Protein AF-A0A4Y2C2L9-F1 (afdb_monomer_lite)

Radius of gyration: 34.45 Å; chains: 1; bounding box: 66×49×108 Å

Structure (mmCIF, N/CA/C/O backbone):
data_AF-A0A4Y2C2L9-F1
#
_entry.id   AF-A0A4Y2C2L9-F1
#
loop_
_atom_site.group_PDB
_atom_site.id
_atom_site.type_symbol
_atom_site.label_atom_id
_atom_site.label_alt_id
_atom_site.label_comp_id
_atom_site.label_asym_id
_atom_site.label_entity_id
_atom_site.label_seq_id
_atom_site.pdbx_PDB_ins_code
_atom_site.Cartn_x
_atom_site.Cartn_y
_atom_site.Cartn_z
_atom_site.occupancy
_atom_site.B_iso_or_equiv
_atom_site.auth_seq_id
_atom_site.auth_comp_id
_atom_site.auth_asym_id
_atom_site.auth_atom_id
_atom_site.pdbx_PDB_model_num
ATOM 1 N N . MET A 1 1 ? -26.220 -7.737 84.193 1.00 56.50 1 MET A N 1
ATOM 2 C CA . MET A 1 1 ? -25.880 -8.616 83.049 1.00 56.50 1 MET A CA 1
ATOM 3 C C . MET A 1 1 ? -26.645 -8.112 81.833 1.00 56.50 1 MET A C 1
ATOM 5 O O . MET A 1 1 ? -27.843 -7.906 81.951 1.00 56.50 1 MET A O 1
ATOM 9 N N . LEU A 1 2 ? -25.976 -7.814 80.714 1.00 59.69 2 LEU A N 1
ATOM 10 C CA . LEU A 1 2 ? -26.661 -7.402 79.481 1.00 59.69 2 LEU A CA 1
ATOM 11 C C . LEU A 1 2 ? -27.396 -8.606 78.882 1.00 59.69 2 LEU A C 1
ATOM 13 O O . LEU A 1 2 ? -26.794 -9.650 78.643 1.00 59.69 2 LEU A O 1
ATOM 17 N N . ASP A 1 3 ? -28.693 -8.438 78.661 1.00 75.69 3 ASP A N 1
ATOM 18 C CA . ASP A 1 3 ? -29.620 -9.491 78.266 1.00 75.69 3 ASP A CA 1
ATOM 19 C C . ASP A 1 3 ? -29.274 -10.066 76.875 1.00 75.69 3 ASP A C 1
ATOM 21 O O . ASP A 1 3 ? -29.123 -9.330 75.890 1.00 75.69 3 ASP A O 1
ATOM 25 N N . GLY A 1 4 ? -29.118 -11.390 76.768 1.00 79.88 4 GLY A N 1
ATOM 26 C CA . GLY A 1 4 ? -28.622 -12.066 75.557 1.00 79.88 4 GLY A CA 1
ATOM 27 C C . GLY A 1 4 ? -29.494 -11.828 74.314 1.00 79.88 4 GLY A C 1
ATOM 28 O O . GLY A 1 4 ? -29.005 -11.838 73.177 1.00 79.88 4 GLY A O 1
ATOM 29 N N . ALA A 1 5 ? -30.777 -11.525 74.522 1.00 80.62 5 ALA A N 1
ATOM 30 C CA . ALA A 1 5 ? -31.713 -11.132 73.473 1.00 80.62 5 ALA A CA 1
ATOM 31 C C . ALA A 1 5 ? -31.349 -9.779 72.826 1.00 80.62 5 ALA A C 1
ATOM 33 O O . ALA A 1 5 ? -31.435 -9.620 71.601 1.00 80.62 5 ALA A O 1
ATOM 34 N N . VAL A 1 6 ? -30.871 -8.815 73.621 1.00 83.69 6 VAL A N 1
ATOM 35 C CA . VAL A 1 6 ? -30.468 -7.480 73.150 1.00 83.69 6 VAL A CA 1
ATOM 36 C C . VAL A 1 6 ? -29.222 -7.576 72.267 1.00 83.69 6 VAL A C 1
ATOM 38 O O . VAL A 1 6 ? -29.153 -6.928 71.214 1.00 83.69 6 VAL A O 1
ATOM 41 N N . LEU A 1 7 ? -28.268 -8.439 72.634 1.00 83.62 7 LEU A N 1
ATOM 42 C CA . LEU A 1 7 ? -27.053 -8.676 71.849 1.00 83.62 7 LEU A CA 1
ATOM 43 C C . LEU A 1 7 ? -27.366 -9.303 70.480 1.00 83.62 7 LEU A C 1
ATOM 45 O O . LEU A 1 7 ? -26.870 -8.832 69.452 1.00 83.62 7 LEU A O 1
ATOM 49 N N . LYS A 1 8 ? -28.246 -10.317 70.437 1.00 84.25 8 LYS A N 1
ATOM 50 C CA . LYS A 1 8 ? -28.701 -10.941 69.179 1.00 84.25 8 LYS A CA 1
ATOM 51 C C . LYS A 1 8 ? -29.387 -9.930 68.256 1.00 84.25 8 LYS A C 1
ATOM 53 O O . LYS A 1 8 ? -29.095 -9.900 67.058 1.00 84.25 8 LYS A O 1
ATOM 58 N N . LYS A 1 9 ? -30.253 -9.067 68.800 1.00 86.12 9 LYS A N 1
ATOM 59 C CA . LYS A 1 9 ? -30.967 -8.036 68.024 1.00 86.12 9 LYS A CA 1
ATOM 60 C C . LYS A 1 9 ? -30.004 -6.999 67.438 1.00 86.12 9 LYS A C 1
ATOM 62 O O . LYS A 1 9 ? -30.121 -6.658 66.261 1.00 86.12 9 LYS A O 1
ATOM 67 N N . ARG A 1 10 ? -29.003 -6.551 68.208 1.00 87.56 10 ARG A N 1
ATOM 68 C CA . ARG A 1 10 ? -27.936 -5.658 67.713 1.00 87.56 10 ARG A CA 1
ATOM 69 C C . ARG A 1 10 ? -27.112 -6.304 66.596 1.00 87.56 10 ARG A C 1
ATOM 71 O O . ARG A 1 10 ? -26.944 -5.682 65.551 1.00 87.56 10 ARG A O 1
ATOM 78 N N . LYS A 1 11 ? -26.688 -7.562 66.762 1.00 87.88 11 LYS A N 1
ATOM 79 C CA . LYS A 1 11 ? -25.901 -8.295 65.752 1.00 87.88 11 LYS A CA 1
ATOM 80 C C . LYS A 1 11 ? -26.669 -8.493 64.438 1.00 87.88 11 LYS A C 1
ATOM 82 O O . LYS A 1 11 ? -26.082 -8.397 63.366 1.00 87.88 11 LYS A O 1
ATOM 87 N N . LYS A 1 12 ? -27.987 -8.721 64.505 1.00 89.06 12 LYS A N 1
ATOM 88 C CA . LYS A 1 12 ? -28.846 -8.852 63.314 1.00 89.06 12 LYS A CA 1
ATOM 89 C C . LYS A 1 12 ? -28.991 -7.530 62.548 1.00 89.06 12 LYS A C 1
ATOM 91 O O . LYS A 1 12 ? -28.932 -7.544 61.324 1.00 89.06 12 LYS A O 1
ATOM 96 N N . ARG A 1 13 ? -29.118 -6.398 63.255 1.00 88.12 13 ARG A N 1
ATOM 97 C CA . ARG A 1 13 ? -29.165 -5.059 62.635 1.00 88.12 13 ARG A CA 1
ATOM 98 C C . ARG A 1 13 ? -27.850 -4.682 61.962 1.00 88.12 13 ARG A C 1
ATOM 100 O O . ARG A 1 13 ? -27.878 -4.193 60.841 1.00 88.12 13 ARG A O 1
ATOM 107 N N . LEU A 1 14 ? -26.721 -4.969 62.611 1.00 89.00 14 LEU A N 1
ATOM 108 C CA . LEU A 1 14 ? -25.398 -4.672 62.059 1.00 89.00 14 LEU A CA 1
ATOM 109 C C . LEU A 1 14 ? -25.151 -5.437 60.749 1.00 89.00 14 LEU A C 1
ATOM 111 O O . LEU A 1 14 ? -24.795 -4.833 59.746 1.00 89.00 14 LEU A O 1
ATOM 115 N N . LYS A 1 15 ? -25.483 -6.736 60.718 1.00 87.00 15 LYS A N 1
ATOM 116 C CA . LYS A 1 15 ? -25.413 -7.548 59.489 1.00 87.00 15 LYS A CA 1
ATOM 117 C C . LYS A 1 15 ? -26.336 -7.048 58.372 1.00 87.00 15 LYS A C 1
ATOM 119 O O . LYS A 1 15 ? -26.005 -7.193 57.199 1.00 87.00 15 LYS A O 1
ATOM 124 N N . GLY A 1 16 ? -27.512 -6.519 58.720 1.00 87.75 16 GLY A N 1
ATOM 125 C CA . GLY A 1 16 ? -28.431 -5.915 57.750 1.00 87.75 16 GLY A CA 1
ATOM 126 C C . GLY A 1 16 ? -27.835 -4.659 57.118 1.00 87.75 16 GLY A C 1
ATOM 127 O O . GLY A 1 16 ? -27.802 -4.548 55.897 1.00 87.75 16 GLY A O 1
ATOM 128 N N . PHE A 1 17 ? -27.280 -3.783 57.955 1.00 89.69 17 PHE A N 1
ATOM 129 C CA . PHE A 1 17 ? -26.619 -2.552 57.529 1.00 89.69 17 PHE A CA 1
ATOM 130 C C . PHE A 1 17 ? -25.389 -2.817 56.647 1.00 89.69 17 PHE A C 1
ATOM 132 O O . PHE A 1 17 ? -25.225 -2.181 55.611 1.00 89.69 17 PHE A O 1
ATOM 139 N N . GLU A 1 18 ? -24.552 -3.795 57.006 1.00 89.56 18 GLU A N 1
ATOM 140 C CA . GLU A 1 18 ? -23.389 -4.193 56.199 1.00 89.56 18 GLU A CA 1
ATOM 141 C C . GLU A 1 18 ? -23.795 -4.730 54.821 1.00 89.56 18 GLU A C 1
ATOM 143 O O . GLU A 1 18 ? -23.215 -4.333 53.811 1.00 89.56 18 GLU A O 1
ATOM 148 N N . LYS A 1 19 ? -24.831 -5.581 54.753 1.00 91.00 19 LYS A N 1
ATOM 149 C CA . LYS A 1 19 ? -25.362 -6.078 53.474 1.00 91.00 19 LYS A CA 1
ATOM 150 C C . LYS A 1 19 ? -25.917 -4.960 52.597 1.00 91.00 19 LYS A C 1
ATOM 152 O O . LYS A 1 19 ? -25.749 -5.006 51.383 1.00 91.00 19 LYS A O 1
ATOM 157 N N . GLU A 1 20 ? -26.595 -3.984 53.189 1.00 91.25 20 GLU A N 1
ATOM 158 C CA . GLU A 1 20 ? -27.148 -2.846 52.455 1.00 91.25 20 GLU A CA 1
ATOM 159 C C . GLU A 1 20 ? -26.044 -1.928 51.917 1.00 91.25 20 GLU A C 1
ATOM 161 O O . GLU A 1 20 ? -26.084 -1.545 50.748 1.00 91.25 20 GLU A O 1
ATOM 166 N N . LYS A 1 21 ? -25.007 -1.656 52.724 1.00 92.25 21 LYS A N 1
ATOM 167 C CA . LYS A 1 21 ? -23.825 -0.903 52.284 1.00 92.25 21 LYS A CA 1
ATOM 168 C C . LYS A 1 21 ? -23.100 -1.586 51.126 1.00 92.25 21 LYS A C 1
ATOM 170 O O . LYS A 1 21 ? -22.738 -0.906 50.170 1.00 92.25 21 LYS A O 1
ATOM 175 N N . LEU A 1 22 ? -22.915 -2.906 51.200 1.00 92.38 22 LEU A N 1
ATOM 176 C CA . LEU A 1 22 ? -22.262 -3.675 50.140 1.00 92.38 22 LEU A CA 1
ATOM 177 C C . LEU A 1 22 ? -23.062 -3.601 48.835 1.00 92.38 22 LEU A C 1
ATOM 179 O O . LEU A 1 22 ? -22.521 -3.187 47.816 1.00 92.38 22 LEU A O 1
ATOM 183 N N . LYS A 1 23 ? -24.372 -3.875 48.890 1.00 91.38 23 LYS A N 1
ATOM 184 C CA . LYS A 1 23 ? -25.257 -3.779 47.718 1.00 91.38 23 LYS A CA 1
ATOM 185 C C . LYS A 1 23 ? -25.286 -2.382 47.109 1.00 91.38 23 LYS A C 1
ATOM 187 O O . LYS A 1 23 ? -25.412 -2.241 45.898 1.00 91.38 23 LYS A O 1
ATOM 192 N N . LYS A 1 24 ? -25.229 -1.338 47.939 1.00 92.19 24 LYS A N 1
ATOM 193 C CA . LYS A 1 24 ? -25.152 0.040 47.449 1.00 92.19 24 LYS A CA 1
ATOM 194 C C . LYS A 1 24 ? -23.833 0.274 46.713 1.00 92.19 24 LYS A C 1
ATOM 196 O O . LYS A 1 24 ? -23.872 0.694 45.569 1.00 92.19 24 LYS A O 1
ATOM 201 N N . SER A 1 25 ? -22.707 -0.116 47.309 1.00 90.81 25 SER A N 1
ATOM 202 C CA . SER A 1 25 ? -21.391 0.002 46.673 1.00 90.81 25 SER A CA 1
ATOM 203 C C . SER A 1 25 ? -21.279 -0.778 45.359 1.00 90.81 25 SER A C 1
ATOM 205 O O . SER A 1 25 ? -20.618 -0.309 44.439 1.00 90.81 25 SER A O 1
ATOM 207 N N . GLU A 1 26 ? -21.890 -1.961 45.262 1.00 92.69 26 GLU A N 1
ATOM 208 C CA . GLU A 1 26 ? -21.905 -2.751 44.024 1.00 92.69 26 GLU A CA 1
ATOM 209 C C . GLU A 1 26 ? -22.712 -2.058 42.922 1.00 92.69 26 GLU A C 1
ATOM 211 O O . GLU A 1 26 ? -22.256 -1.997 41.782 1.00 92.69 26 GLU A O 1
ATOM 216 N N . ARG A 1 27 ? -23.875 -1.487 43.266 1.00 92.75 27 ARG A N 1
ATOM 217 C CA . ARG A 1 27 ? -24.679 -0.696 42.322 1.00 92.75 27 ARG A CA 1
ATOM 218 C C . ARG A 1 27 ? -23.942 0.553 41.854 1.00 92.75 27 ARG A C 1
ATOM 220 O O . ARG A 1 27 ? -23.888 0.779 40.654 1.00 92.75 27 ARG A O 1
ATOM 227 N N . ASP A 1 28 ? -23.334 1.295 42.776 1.00 93.19 28 ASP A N 1
ATOM 228 C CA . ASP A 1 28 ? -22.584 2.512 42.453 1.00 93.19 28 ASP A CA 1
ATOM 229 C C . ASP A 1 28 ? -21.409 2.185 41.505 1.00 93.19 28 ASP A C 1
ATOM 231 O O . ASP A 1 28 ? -21.148 2.907 40.546 1.00 93.19 28 ASP A O 1
ATOM 235 N N . LYS A 1 29 ? -20.730 1.045 41.712 1.00 93.44 29 LYS A N 1
ATOM 236 C CA . LYS A 1 29 ? -19.644 0.588 40.831 1.00 93.44 29 LYS A CA 1
ATOM 237 C C . LYS A 1 29 ? -20.140 0.243 39.421 1.00 93.44 29 LYS A C 1
ATOM 239 O O . LYS A 1 29 ? -19.518 0.661 38.449 1.00 93.44 29 LYS A O 1
ATOM 244 N N . LEU A 1 30 ? -21.246 -0.496 39.319 1.00 93.19 30 LEU A N 1
ATOM 245 C CA . LEU A 1 30 ? -21.891 -0.831 38.042 1.00 93.19 30 LEU A CA 1
ATOM 246 C C . LEU A 1 30 ? -22.346 0.423 37.288 1.00 93.19 30 LEU A C 1
ATOM 248 O O . LEU A 1 30 ? -22.202 0.497 36.072 1.00 93.19 30 LEU A O 1
ATOM 252 N N . GLU A 1 31 ? -22.870 1.415 38.003 1.00 92.50 31 GLU A N 1
ATOM 253 C CA . GLU A 1 31 ? -23.309 2.681 37.421 1.00 92.50 31 GLU A CA 1
ATOM 254 C C . GLU A 1 31 ? -22.126 3.495 36.877 1.00 92.50 31 GLU A C 1
ATOM 256 O O . GLU A 1 31 ? -22.187 3.977 35.747 1.00 92.50 31 GLU A O 1
ATOM 261 N N . CYS A 1 32 ? -21.010 3.563 37.614 1.00 91.88 32 CYS A N 1
ATOM 262 C CA . CYS A 1 32 ? -19.777 4.172 37.111 1.00 91.88 32 CYS A CA 1
ATOM 263 C C . CYS A 1 32 ? -19.237 3.464 35.860 1.00 91.88 32 CYS A C 1
ATOM 265 O O . CYS A 1 32 ? -18.794 4.127 34.923 1.00 91.88 32 CYS A O 1
ATOM 267 N N . GLU A 1 33 ? -19.254 2.132 35.838 1.00 93.00 33 GLU A N 1
ATOM 268 C CA . GLU A 1 33 ? -18.773 1.344 34.699 1.00 93.00 33 GLU A CA 1
ATOM 269 C C . GLU A 1 33 ? -19.650 1.556 33.457 1.00 93.00 33 GLU A C 1
ATOM 271 O O . GLU A 1 33 ? -19.133 1.788 32.364 1.00 93.00 33 GLU A O 1
ATOM 276 N N . LEU A 1 34 ? -20.972 1.593 33.638 1.00 93.44 34 LEU A N 1
ATOM 277 C CA . LEU A 1 34 ? -21.918 1.897 32.568 1.00 93.44 34 LEU A CA 1
ATOM 278 C C . LEU A 1 34 ? -21.711 3.308 32.002 1.00 93.44 34 LEU A C 1
ATOM 280 O O . LEU A 1 34 ? -21.769 3.503 30.790 1.00 93.44 34 LEU A O 1
ATOM 284 N N . GLU A 1 35 ? -21.469 4.296 32.862 1.00 93.94 35 GLU A N 1
ATOM 285 C CA . GLU A 1 35 ? -21.257 5.677 32.427 1.00 93.94 35 GLU A CA 1
ATOM 286 C C . GLU A 1 35 ? -19.954 5.829 31.626 1.00 93.94 35 GLU A C 1
ATOM 288 O O . GLU A 1 35 ? -19.929 6.510 30.601 1.00 93.94 35 GLU A O 1
ATOM 293 N N . LEU A 1 36 ? -18.889 5.123 32.021 1.00 92.75 36 LEU A N 1
ATOM 294 C CA . LEU A 1 36 ? -17.643 5.072 31.252 1.00 92.75 36 LEU A CA 1
ATOM 295 C C . LEU A 1 36 ? -17.842 4.443 29.867 1.00 92.75 36 LEU A C 1
ATOM 297 O O . LEU A 1 36 ? -17.304 4.957 28.883 1.00 92.75 36 LEU A O 1
ATOM 301 N N . GLU A 1 37 ? -18.624 3.368 29.770 1.00 93.44 37 GLU A N 1
ATOM 302 C CA . GLU A 1 37 ? -18.931 2.731 28.486 1.00 93.44 37 GLU A CA 1
ATOM 303 C C . GLU A 1 37 ? -19.777 3.632 27.576 1.00 93.44 37 GLU A C 1
ATOM 305 O O . GLU A 1 37 ? -19.484 3.738 26.385 1.00 93.44 37 GLU A O 1
ATOM 310 N N . LYS A 1 38 ? -20.748 4.382 28.117 1.00 93.38 38 LYS A N 1
ATOM 311 C CA . LYS A 1 38 ? -21.483 5.394 27.333 1.00 93.38 38 LYS A CA 1
ATOM 312 C C . LYS A 1 38 ? -20.558 6.474 26.775 1.00 93.38 38 LYS A C 1
ATOM 314 O O . LYS A 1 38 ? -20.692 6.852 25.614 1.00 93.38 38 LYS A O 1
ATOM 319 N N . ILE A 1 39 ? -19.613 6.962 27.583 1.00 94.38 39 ILE A N 1
ATOM 320 C CA . ILE A 1 39 ? -18.641 7.973 27.144 1.00 94.38 39 ILE A CA 1
ATOM 321 C C . ILE A 1 39 ? -17.767 7.414 26.017 1.00 94.38 39 ILE A C 1
ATOM 323 O O . ILE A 1 39 ? -17.553 8.097 25.014 1.00 94.38 39 ILE A O 1
ATOM 327 N N . ARG A 1 40 ? -17.289 6.169 26.145 1.00 93.94 40 ARG A N 1
ATOM 328 C CA . ARG A 1 40 ? -16.519 5.496 25.087 1.00 93.94 40 ARG A CA 1
ATOM 329 C C . ARG A 1 40 ? -17.331 5.349 23.807 1.00 93.94 40 ARG A C 1
ATOM 331 O O . ARG A 1 40 ? -16.816 5.657 22.735 1.00 93.94 40 ARG A O 1
ATOM 338 N N . LEU A 1 41 ? -18.592 4.933 23.912 1.00 94.12 41 LEU A N 1
ATOM 339 C CA . LEU A 1 41 ? -19.470 4.786 22.754 1.00 94.12 41 LEU A CA 1
ATOM 340 C C . LEU A 1 41 ? -19.671 6.126 22.034 1.00 94.12 41 LEU A C 1
ATOM 342 O O . LEU A 1 41 ? -19.433 6.203 20.833 1.00 94.12 41 LEU A O 1
ATOM 346 N N . ALA A 1 42 ? -19.971 7.198 22.772 1.00 92.75 42 ALA A N 1
ATOM 347 C CA . ALA A 1 42 ? -20.118 8.538 22.203 1.00 92.75 42 ALA A CA 1
ATOM 348 C C . ALA A 1 42 ? -18.828 9.035 21.518 1.00 92.75 42 ALA A C 1
ATOM 350 O O . ALA A 1 42 ? -18.875 9.707 20.485 1.00 92.75 42 ALA A O 1
ATOM 351 N N . GLN A 1 43 ? -17.653 8.691 22.059 1.00 92.19 43 GLN A N 1
ATOM 352 C CA . GLN A 1 43 ? -16.370 8.997 21.418 1.00 92.19 43 GLN A CA 1
ATOM 353 C C . GLN A 1 43 ? -16.175 8.229 20.105 1.00 92.19 43 GLN A C 1
ATOM 355 O O . GLN A 1 43 ? -15.660 8.804 19.144 1.00 92.19 43 GLN A O 1
ATOM 360 N N . PHE A 1 44 ? -16.574 6.956 20.046 1.00 87.62 44 PHE A N 1
ATOM 361 C CA . PHE A 1 44 ? -16.522 6.167 18.814 1.00 87.62 44 PHE A CA 1
ATOM 362 C C . PHE A 1 44 ? -17.508 6.675 17.764 1.00 87.62 44 PHE A C 1
ATOM 364 O O . PHE A 1 44 ? -17.119 6.836 16.609 1.00 87.62 44 PHE A O 1
ATOM 371 N N . GLU A 1 45 ? -18.742 6.989 18.155 1.00 88.62 45 GLU A N 1
ATOM 372 C CA . GLU A 1 45 ? -19.755 7.560 17.261 1.00 88.62 45 GLU A CA 1
ATOM 373 C C . GLU A 1 45 ? -19.280 8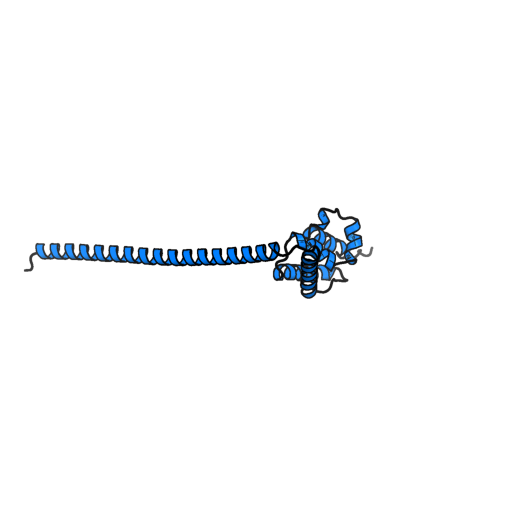.886 16.661 1.00 88.62 45 GLU A C 1
ATOM 375 O O . GLU A 1 45 ? -19.322 9.059 15.445 1.00 88.62 45 GLU A O 1
ATOM 380 N N . LYS A 1 46 ? -18.714 9.780 17.482 1.00 89.56 46 LYS A N 1
ATOM 381 C CA . LYS A 1 46 ? -18.145 11.047 17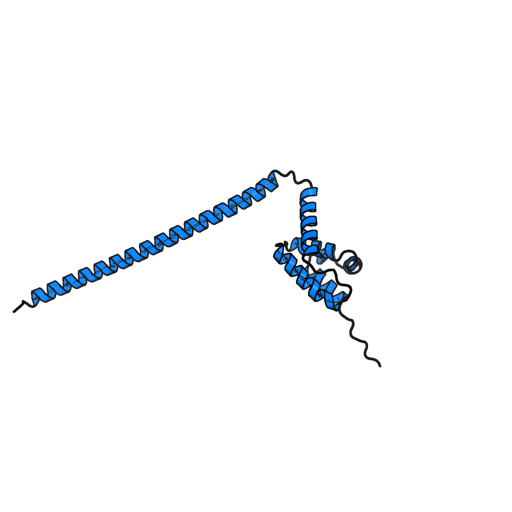.006 1.00 89.56 46 LYS A CA 1
ATOM 382 C C . LYS A 1 46 ? -16.964 10.839 16.055 1.00 89.56 46 LYS A C 1
ATOM 384 O O . LYS A 1 46 ? -16.836 11.554 15.064 1.00 89.56 46 LYS A O 1
ATOM 389 N N . GLN A 1 47 ? -16.084 9.875 16.334 1.00 83.62 47 GLN A N 1
ATOM 390 C CA . GLN A 1 47 ? -14.983 9.548 15.420 1.00 83.62 47 GLN A CA 1
ATOM 391 C C . GLN A 1 47 ? -15.490 8.977 14.092 1.00 83.62 47 GLN A C 1
ATOM 393 O O . GLN A 1 47 ? -14.961 9.328 13.037 1.00 83.62 47 GLN A O 1
ATOM 398 N N . LEU A 1 48 ? -16.528 8.139 14.130 1.00 86.56 48 LEU A N 1
ATOM 399 C CA . LEU A 1 48 ? -17.164 7.597 12.935 1.00 86.56 48 LEU A CA 1
ATOM 400 C C . LEU A 1 48 ? -17.842 8.702 12.118 1.00 86.56 48 LEU A C 1
ATOM 402 O O . LEU A 1 48 ? -17.684 8.739 10.902 1.00 86.56 48 LEU A O 1
ATOM 406 N N . GLU A 1 49 ? -18.534 9.631 12.775 1.00 86.38 49 GLU A N 1
ATOM 407 C CA . GLU A 1 49 ? -19.131 10.809 12.145 1.00 86.38 49 GLU A CA 1
ATOM 408 C C . GLU A 1 49 ? -18.068 11.676 11.459 1.00 86.38 49 GLU A C 1
ATOM 410 O O . GLU A 1 49 ? -18.217 12.002 10.283 1.00 86.38 49 GLU A O 1
ATOM 415 N N . ILE A 1 50 ? -16.947 11.971 12.132 1.00 83.06 50 ILE A N 1
ATOM 416 C CA . ILE A 1 50 ? -15.825 12.722 11.540 1.00 83.06 50 ILE A CA 1
ATOM 417 C C . ILE A 1 50 ? -15.232 11.972 10.343 1.00 83.06 50 ILE A C 1
ATOM 419 O O . ILE A 1 50 ? -14.973 12.580 9.303 1.00 83.06 50 ILE A O 1
ATOM 423 N N . SER A 1 51 ? -15.025 10.659 10.457 1.00 75.81 51 SER A N 1
ATOM 424 C CA . SER A 1 51 ? -14.492 9.839 9.364 1.00 75.81 51 SER A CA 1
ATOM 425 C C . SER A 1 51 ? -15.435 9.830 8.158 1.00 75.81 51 SER A C 1
ATOM 427 O O . SER A 1 51 ? -14.999 10.048 7.025 1.00 75.81 51 SER A O 1
ATOM 429 N N . ASN A 1 52 ? -16.737 9.670 8.398 1.00 79.88 52 ASN A N 1
ATOM 430 C CA . ASN A 1 52 ? -17.761 9.686 7.361 1.00 79.88 52 ASN A CA 1
ATOM 431 C C . ASN A 1 52 ? -17.907 11.067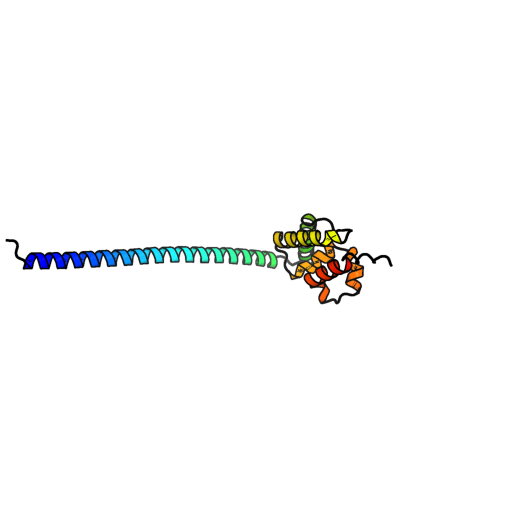 6.720 1.00 79.88 52 ASN A C 1
ATOM 433 O O . ASN A 1 52 ? -17.991 11.144 5.499 1.00 79.88 52 ASN A O 1
ATOM 437 N N . ALA A 1 53 ? -17.876 12.149 7.500 1.00 75.62 53 ALA A N 1
ATOM 438 C CA . ALA A 1 53 ? -17.903 13.514 6.983 1.00 75.62 53 ALA A CA 1
ATOM 439 C C . ALA A 1 53 ? -16.646 13.826 6.159 1.00 75.62 53 ALA A C 1
ATOM 441 O O . ALA A 1 53 ? -16.749 14.393 5.078 1.00 75.62 53 ALA A O 1
ATOM 442 N N . THR A 1 54 ? -15.467 13.385 6.606 1.00 71.38 54 THR A N 1
ATOM 443 C CA . THR A 1 54 ? -14.208 13.543 5.858 1.00 71.38 54 THR A CA 1
ATOM 444 C C . THR A 1 54 ? -14.247 12.763 4.544 1.00 71.38 54 THR A C 1
ATOM 446 O O . THR A 1 54 ? -13.852 13.287 3.505 1.00 71.38 54 THR A O 1
ATOM 449 N N . ARG A 1 55 ? -14.772 11.531 4.552 1.00 69.94 55 ARG A N 1
ATOM 450 C CA . ARG A 1 55 ? -14.975 10.736 3.333 1.00 69.94 55 ARG A CA 1
ATOM 451 C C . ARG A 1 55 ? -16.018 11.371 2.413 1.00 69.94 55 ARG A C 1
ATOM 453 O O . ARG A 1 55 ? -15.805 11.420 1.210 1.00 69.94 55 ARG A O 1
ATOM 460 N N . ALA A 1 56 ? -17.124 11.873 2.956 1.00 65.62 56 ALA A N 1
ATOM 461 C CA . ALA A 1 56 ? -18.148 12.562 2.182 1.00 65.62 56 ALA A CA 1
ATOM 462 C C . ALA A 1 56 ? -17.598 13.842 1.546 1.00 65.62 56 ALA A C 1
ATOM 464 O O . ALA A 1 56 ? -17.886 14.079 0.380 1.00 65.62 56 ALA A O 1
ATOM 465 N N . LEU A 1 57 ? -16.762 14.609 2.257 1.00 62.44 57 LEU A N 1
ATOM 466 C CA . LEU A 1 57 ? -16.043 15.770 1.725 1.00 62.44 57 LEU A CA 1
ATOM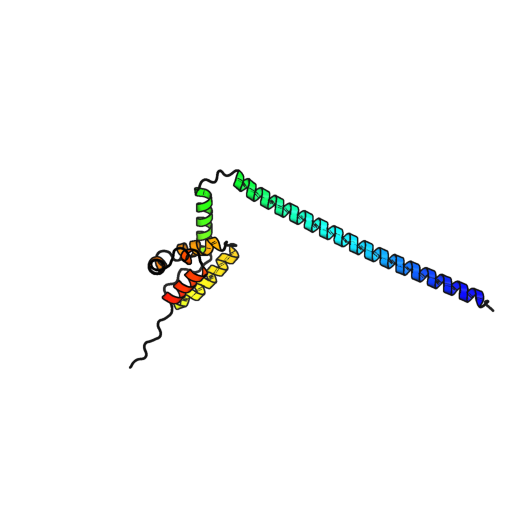 467 C C . LEU A 1 57 ? -15.039 15.374 0.640 1.00 62.44 57 LEU A C 1
ATOM 469 O O . LEU A 1 57 ? -15.030 15.995 -0.411 1.00 62.44 57 LEU A O 1
ATOM 473 N N . ALA A 1 58 ? -14.263 14.303 0.828 1.00 58.88 58 ALA A N 1
ATOM 474 C CA . ALA A 1 58 ? -13.380 13.786 -0.220 1.00 58.88 58 ALA A CA 1
ATOM 475 C C . ALA A 1 58 ? -14.169 13.361 -1.476 1.00 58.88 58 ALA A C 1
ATOM 477 O O . ALA A 1 58 ? -13.770 13.670 -2.597 1.00 58.88 58 ALA A O 1
ATOM 478 N N . ASN A 1 59 ? -15.333 12.734 -1.289 1.00 54.84 59 ASN A N 1
ATOM 479 C CA . ASN A 1 59 ? -16.208 12.308 -2.379 1.00 54.84 59 ASN A CA 1
ATOM 480 C C . ASN A 1 59 ? -16.975 13.478 -3.024 1.00 54.84 59 ASN A C 1
ATOM 482 O O . ASN A 1 59 ? -17.256 13.425 -4.215 1.00 54.84 59 ASN A O 1
ATOM 486 N N . THR A 1 60 ? -17.311 14.542 -2.282 1.00 51.44 60 THR A N 1
ATOM 487 C CA . THR A 1 60 ? -17.941 15.753 -2.846 1.00 51.44 60 THR A CA 1
ATOM 488 C C . THR A 1 60 ? -16.926 16.665 -3.520 1.00 51.44 60 THR A C 1
ATOM 490 O O . THR A 1 60 ? -17.246 17.210 -4.570 1.00 51.44 60 THR A O 1
ATOM 493 N N . SER A 1 61 ? -15.686 16.740 -3.026 1.00 48.59 61 SER A N 1
ATOM 494 C CA . SER A 1 61 ? -14.563 17.327 -3.767 1.00 48.59 61 SER A CA 1
ATOM 495 C C . SER A 1 61 ? -14.293 16.575 -5.074 1.00 48.59 61 SER A C 1
ATOM 497 O O . SER A 1 61 ? -14.024 17.219 -6.080 1.00 48.59 61 SER A O 1
ATOM 499 N N . GLN A 1 62 ? -14.472 15.249 -5.110 1.00 44.75 62 GLN A N 1
ATOM 500 C CA . GLN A 1 62 ? -14.463 14.480 -6.364 1.00 44.75 62 GLN A CA 1
ATOM 501 C C . GLN A 1 62 ? -15.732 14.648 -7.220 1.00 44.75 62 GLN A C 1
ATOM 503 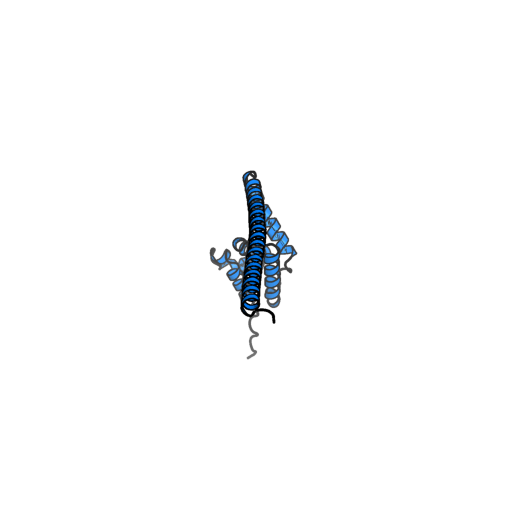O O . GLN A 1 62 ? -15.663 14.451 -8.426 1.00 44.75 62 GLN A O 1
ATOM 508 N N . ALA A 1 63 ? -16.883 15.008 -6.640 1.00 42.81 63 ALA A N 1
ATOM 509 C CA . ALA A 1 63 ? -18.144 15.157 -7.377 1.00 42.81 63 ALA A CA 1
ATOM 510 C C . ALA A 1 63 ? -18.353 16.558 -7.986 1.00 42.81 63 ALA A C 1
ATOM 512 O O . ALA A 1 63 ? -19.203 16.712 -8.862 1.00 42.81 63 ALA A O 1
ATOM 513 N N . THR A 1 64 ? -17.599 17.575 -7.550 1.00 40.31 64 THR A N 1
ATOM 514 C CA . THR A 1 64 ? -17.555 18.900 -8.205 1.00 40.31 64 THR A CA 1
ATOM 515 C C . THR A 1 64 ? -16.369 19.094 -9.139 1.00 40.31 64 THR A C 1
ATOM 517 O O . THR A 1 64 ? -16.348 20.066 -9.892 1.00 40.31 64 THR A O 1
ATOM 520 N N . GLU A 1 65 ? -15.410 18.172 -9.157 1.00 42.03 65 GLU A N 1
ATOM 521 C CA . GLU A 1 65 ? -14.536 18.057 -10.312 1.00 42.03 65 GLU A CA 1
ATOM 522 C C . GLU A 1 65 ? -15.325 17.316 -11.384 1.00 42.03 65 GLU A C 1
ATOM 524 O O . GLU A 1 65 ? -15.544 16.109 -11.327 1.00 42.03 65 GLU A O 1
ATOM 529 N N . ILE A 1 66 ? -15.754 18.056 -12.404 1.00 50.66 66 ILE A N 1
ATOM 530 C CA . ILE A 1 66 ? -15.733 17.511 -13.757 1.00 50.66 66 ILE A CA 1
ATOM 531 C C . ILE A 1 66 ? -14.340 16.891 -13.875 1.00 50.66 66 ILE A C 1
ATOM 533 O O . ILE A 1 66 ? -13.365 17.631 -13.989 1.00 50.66 66 ILE A O 1
ATOM 537 N N . VAL A 1 67 ? -14.232 15.571 -13.693 1.00 45.75 67 VAL A N 1
ATOM 538 C CA . VAL A 1 67 ? -12.968 14.852 -13.814 1.00 45.75 67 VAL A CA 1
ATOM 539 C C . VAL A 1 67 ? -12.601 14.970 -15.278 1.00 45.75 67 VAL A C 1
ATOM 541 O O . VAL A 1 67 ? -12.985 14.158 -16.120 1.00 45.75 67 VAL A O 1
ATOM 544 N N . GLU A 1 68 ? -11.894 16.051 -15.589 1.00 48.44 68 GLU A N 1
ATOM 545 C CA . GLU A 1 68 ? -11.059 16.108 -16.759 1.00 48.44 68 GLU A CA 1
ATOM 546 C C . GLU A 1 68 ? -10.179 14.856 -16.684 1.00 48.44 68 GLU A C 1
ATOM 548 O O . GLU A 1 68 ? -9.551 14.615 -15.644 1.00 48.44 68 GLU A O 1
ATOM 553 N N . PRO A 1 69 ? -10.099 14.050 -17.753 1.00 52.25 69 PRO A N 1
ATOM 554 C CA . PRO A 1 69 ? -9.240 12.872 -17.784 1.00 52.25 69 PRO A CA 1
ATOM 555 C C . PRO A 1 69 ? -7.778 13.172 -17.384 1.00 52.25 69 PRO A C 1
ATOM 557 O O . PRO A 1 69 ? -7.056 12.260 -16.985 1.00 52.25 69 PRO A O 1
ATOM 560 N N . GLY A 1 70 ? -7.356 14.446 -17.411 1.00 53.03 70 GLY A N 1
ATOM 561 C CA . GLY A 1 70 ? -6.096 14.934 -16.850 1.00 53.03 70 GLY A CA 1
ATOM 562 C C . GLY A 1 70 ? -5.901 14.630 -15.356 1.00 53.03 70 GLY A C 1
ATOM 563 O O . GLY A 1 70 ? -4.878 14.046 -15.006 1.00 53.03 70 GLY A O 1
ATOM 564 N N . SER A 1 71 ? -6.885 14.898 -14.485 1.00 59.34 71 SER A N 1
ATOM 565 C CA . SER A 1 71 ? -6.722 14.847 -13.013 1.00 59.34 71 SER A CA 1
ATOM 566 C C . SER A 1 71 ? -6.348 13.450 -12.488 1.00 59.34 71 SER A C 1
ATOM 568 O O . SER A 1 71 ? -5.423 13.297 -11.686 1.00 59.34 71 SER A O 1
ATOM 570 N N . LEU A 1 72 ? -6.985 12.383 -12.987 1.00 59.69 72 LEU A N 1
ATOM 571 C CA . LEU A 1 72 ? -6.639 11.007 -12.592 1.00 59.69 72 LEU A CA 1
ATOM 572 C C . LEU A 1 72 ? -5.246 10.598 -13.088 1.00 59.69 72 LEU A C 1
ATOM 574 O O . LEU A 1 72 ? -4.471 9.993 -12.341 1.00 59.69 72 LEU A O 1
ATOM 578 N N . THR A 1 73 ? -4.897 10.966 -14.324 1.00 65.00 73 THR A N 1
ATOM 579 C CA . THR A 1 73 ? -3.569 10.664 -14.877 1.00 65.00 73 THR A CA 1
ATOM 580 C C . THR A 1 73 ? -2.461 11.442 -14.171 1.00 65.00 73 THR A C 1
ATOM 582 O O . THR A 1 73 ? -1.368 10.911 -13.970 1.00 65.00 73 THR A O 1
ATOM 585 N N . ASP A 1 74 ? -2.736 12.667 -13.729 1.00 74.50 74 ASP A N 1
ATOM 586 C CA . ASP A 1 74 ? -1.781 13.500 -13.004 1.00 74.50 74 ASP A CA 1
ATOM 587 C C . ASP A 1 74 ? -1.554 12.989 -11.578 1.00 74.50 74 ASP A C 1
ATOM 589 O O . ASP A 1 74 ? -0.413 12.967 -11.101 1.00 74.50 74 ASP A O 1
ATOM 593 N N . ASN A 1 75 ? -2.597 12.455 -10.938 1.00 84.56 75 ASN A N 1
ATOM 594 C CA . ASN A 1 75 ? -2.482 11.759 -9.658 1.00 84.56 75 ASN A CA 1
ATOM 595 C C . ASN A 1 75 ? -1.611 10.499 -9.765 1.00 84.56 75 ASN A C 1
ATOM 597 O O . ASN A 1 75 ? -0.698 10.313 -8.954 1.00 84.56 75 ASN A O 1
ATOM 601 N N . LEU A 1 76 ? -1.816 9.669 -10.793 1.00 88.75 76 LEU A N 1
ATOM 602 C CA . LEU A 1 76 ? -0.977 8.490 -11.024 1.00 88.75 76 LEU A CA 1
ATOM 603 C C . LEU A 1 76 ? 0.475 8.876 -11.342 1.00 88.75 76 LEU A C 1
ATOM 605 O O . LEU A 1 76 ? 1.399 8.317 -10.755 1.00 88.75 76 LEU A O 1
ATOM 609 N N . LYS A 1 77 ? 0.711 9.868 -12.210 1.00 89.69 77 LYS A N 1
ATOM 610 C CA . LYS A 1 77 ? 2.067 10.370 -12.506 1.00 89.69 77 LYS A CA 1
ATOM 611 C C . LYS A 1 77 ? 2.771 10.885 -11.250 1.00 89.69 77 LYS A C 1
ATOM 613 O O . LYS A 1 77 ? 3.954 10.602 -11.048 1.00 89.69 77 LYS A O 1
ATOM 618 N N . SER A 1 78 ? 2.059 11.620 -10.395 1.00 91.06 78 SER A N 1
ATOM 619 C CA . SER A 1 78 ? 2.572 12.107 -9.110 1.00 91.06 78 SER A CA 1
ATOM 620 C C . SER A 1 78 ? 2.916 10.955 -8.159 1.00 91.06 78 SER A C 1
ATOM 622 O O . SER A 1 78 ? 3.978 10.960 -7.521 1.00 91.06 78 SER A O 1
ATOM 624 N N . LEU A 1 79 ? 2.070 9.921 -8.117 1.00 92.31 79 LEU A N 1
ATOM 625 C CA . LEU A 1 79 ? 2.301 8.715 -7.329 1.00 92.31 79 LEU A CA 1
ATOM 626 C C . LEU A 1 79 ? 3.525 7.940 -7.832 1.00 92.31 79 LEU A C 1
ATOM 628 O O . LEU A 1 79 ? 4.418 7.639 -7.041 1.00 92.31 79 LEU A O 1
ATOM 632 N N . ILE A 1 80 ? 3.624 7.707 -9.144 1.00 93.81 80 ILE A N 1
ATOM 633 C CA . ILE A 1 80 ? 4.783 7.084 -9.799 1.00 93.81 80 ILE A CA 1
ATOM 634 C C . ILE A 1 80 ? 6.057 7.855 -9.457 1.00 93.81 80 ILE A C 1
ATOM 636 O O . ILE A 1 80 ? 7.046 7.256 -9.039 1.00 93.81 80 ILE A O 1
ATOM 640 N N . LYS A 1 81 ? 6.045 9.187 -9.588 1.00 94.31 81 LYS A N 1
ATOM 641 C CA . LYS A 1 81 ? 7.197 10.036 -9.258 1.00 94.31 81 LYS A CA 1
ATOM 642 C C . LYS A 1 81 ? 7.592 9.897 -7.787 1.00 94.31 81 LYS A C 1
ATOM 644 O O . LYS A 1 81 ? 8.768 9.724 -7.484 1.00 94.31 81 LYS A O 1
ATOM 649 N N . SER A 1 82 ? 6.614 9.916 -6.886 1.00 93.38 82 SER A N 1
ATOM 650 C CA . SER A 1 82 ? 6.837 9.764 -5.446 1.00 93.38 82 SER A CA 1
ATOM 651 C C . SER A 1 82 ? 7.430 8.400 -5.086 1.00 93.38 82 SER A C 1
ATOM 653 O O . SER A 1 82 ? 8.358 8.331 -4.282 1.00 93.38 82 SER A O 1
ATOM 655 N N . VAL A 1 83 ? 6.922 7.316 -5.682 1.00 95.50 83 VAL A N 1
ATOM 656 C CA . VAL A 1 83 ? 7.453 5.958 -5.487 1.00 95.50 83 VAL A CA 1
ATOM 657 C C . VAL A 1 83 ? 8.864 5.847 -6.066 1.00 95.50 83 VAL A C 1
ATOM 659 O O . VAL A 1 83 ? 9.749 5.332 -5.385 1.00 95.50 83 VAL A O 1
ATOM 662 N N . LYS A 1 84 ? 9.110 6.395 -7.266 1.00 93.50 84 LYS A N 1
ATOM 663 C CA . LYS A 1 84 ? 10.444 6.463 -7.891 1.00 93.50 84 LYS A CA 1
ATOM 664 C C . LYS A 1 84 ? 11.470 7.127 -6.977 1.00 93.50 84 LYS A C 1
ATOM 666 O O . LYS A 1 84 ? 12.565 6.608 -6.833 1.00 93.50 84 LYS A O 1
ATOM 671 N N . THR A 1 85 ? 11.119 8.239 -6.330 1.00 93.44 85 THR A N 1
ATOM 672 C CA . THR A 1 85 ? 12.023 8.947 -5.406 1.00 93.44 85 THR A CA 1
ATOM 673 C C . THR A 1 85 ? 12.333 8.153 -4.133 1.00 93.44 85 THR A C 1
ATOM 675 O O . THR A 1 85 ? 13.411 8.310 -3.568 1.00 93.44 85 THR A O 1
ATOM 678 N N . LEU A 1 86 ? 11.404 7.315 -3.665 1.00 92.56 86 LEU A N 1
ATOM 679 C CA . LEU A 1 86 ? 11.568 6.507 -2.449 1.00 92.56 86 LEU A CA 1
ATOM 680 C C . LEU A 1 86 ? 12.188 5.128 -2.703 1.00 92.56 86 LEU A C 1
ATOM 682 O O . LEU A 1 86 ? 12.501 4.416 -1.748 1.00 92.56 86 LEU A O 1
ATOM 686 N N . THR A 1 87 ? 12.335 4.745 -3.967 1.00 94.00 87 THR A N 1
ATOM 687 C CA . THR A 1 87 ? 12.895 3.458 -4.375 1.00 94.00 87 THR A CA 1
ATOM 688 C C . THR A 1 87 ? 14.336 3.655 -4.829 1.00 94.00 87 THR A C 1
ATOM 690 O O . THR A 1 87 ? 14.677 4.686 -5.407 1.00 94.00 87 THR A O 1
ATOM 693 N N . ILE A 1 88 ? 15.204 2.674 -4.580 1.00 92.69 88 ILE A N 1
ATOM 694 C CA . ILE A 1 88 ? 16.558 2.704 -5.145 1.00 92.69 88 ILE A CA 1
ATOM 695 C C . ILE A 1 88 ? 16.515 2.687 -6.689 1.00 92.69 88 ILE A C 1
ATOM 697 O O . ILE A 1 88 ? 15.538 2.208 -7.271 1.00 92.69 88 ILE A O 1
ATOM 701 N N . PRO A 1 89 ? 17.565 3.172 -7.377 1.00 90.75 89 PRO A N 1
ATOM 702 C CA . PRO A 1 89 ? 17.629 3.125 -8.835 1.00 90.75 89 PRO A CA 1
ATOM 703 C C . PRO A 1 89 ? 17.472 1.703 -9.382 1.00 90.75 89 PRO A C 1
ATOM 705 O O . PRO A 1 89 ? 17.928 0.741 -8.760 1.00 90.75 89 PRO A O 1
ATOM 708 N N . VAL A 1 90 ? 16.870 1.581 -10.571 1.00 89.50 90 VAL A N 1
ATOM 709 C CA . VAL A 1 90 ? 16.670 0.286 -11.235 1.00 89.50 90 VAL A CA 1
ATOM 710 C C . VAL A 1 90 ? 18.026 -0.397 -11.451 1.00 89.50 90 VAL A C 1
ATOM 712 O O . VAL A 1 90 ? 18.892 0.173 -12.125 1.00 89.50 90 VAL A O 1
ATOM 715 N N . PRO A 1 91 ? 18.231 -1.609 -10.911 1.00 86.75 91 PRO A N 1
ATOM 716 C CA . PRO A 1 91 ? 19.505 -2.291 -11.031 1.00 86.75 91 PRO A CA 1
ATOM 717 C C . PRO A 1 91 ? 19.899 -2.636 -12.469 1.00 86.75 91 PRO A C 1
ATOM 719 O O . PRO A 1 91 ? 19.078 -2.815 -13.375 1.00 86.75 91 PRO A O 1
ATOM 722 N N . VAL A 1 92 ? 21.208 -2.757 -12.672 1.00 82.94 92 VAL A N 1
ATOM 723 C CA . VAL A 1 92 ? 21.797 -3.319 -13.898 1.00 82.94 92 VAL A CA 1
ATOM 724 C C . VAL A 1 92 ? 22.190 -4.778 -13.694 1.00 82.94 92 VAL A C 1
ATOM 726 O O . VAL A 1 92 ? 22.100 -5.560 -14.631 1.00 82.94 92 VAL A O 1
ATOM 729 N N . ARG A 1 93 ? 22.601 -5.138 -12.472 1.00 80.19 93 ARG A N 1
ATOM 730 C CA . ARG A 1 93 ? 23.016 -6.493 -12.120 1.00 80.19 93 ARG A CA 1
ATOM 731 C C . ARG A 1 93 ? 21.903 -7.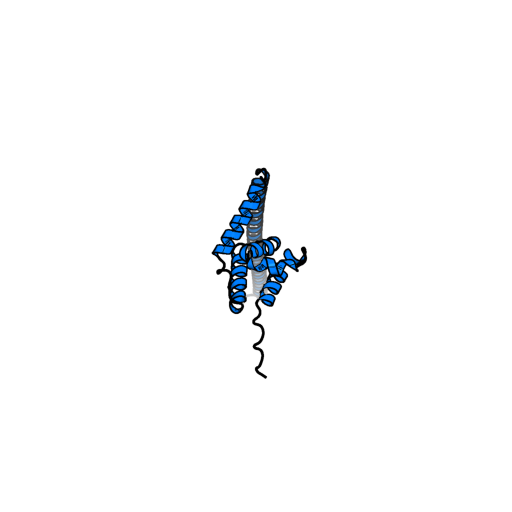247 -11.403 1.00 80.19 93 ARG A C 1
ATOM 733 O O . ARG A 1 93 ? 21.176 -6.664 -10.592 1.00 80.19 93 ARG A O 1
ATOM 740 N N . SER A 1 94 ? 21.833 -8.536 -11.690 1.00 77.62 94 SER A N 1
ATOM 741 C CA . SER A 1 94 ? 20.865 -9.501 -11.178 1.00 77.62 94 SER A CA 1
ATOM 742 C C . SER A 1 94 ? 20.765 -9.525 -9.658 1.00 77.62 94 SER A C 1
ATOM 744 O O . SER A 1 94 ? 19.677 -9.463 -9.088 1.00 77.62 94 SER A O 1
ATOM 746 N N . GLU A 1 95 ? 21.903 -9.502 -8.970 1.00 80.88 95 GLU A N 1
ATOM 747 C CA . GLU A 1 95 ? 21.976 -9.710 -7.521 1.00 80.88 95 GLU A CA 1
ATOM 748 C C . GLU A 1 95 ? 21.323 -8.569 -6.726 1.00 80.88 95 GLU A C 1
ATOM 750 O O . GLU A 1 95 ? 20.982 -8.718 -5.554 1.00 80.88 95 GLU A O 1
ATOM 755 N N . SER A 1 96 ? 21.130 -7.411 -7.362 1.00 87.19 96 SER A N 1
ATOM 756 C CA . SER A 1 96 ? 20.586 -6.205 -6.734 1.00 87.19 96 SER A CA 1
ATOM 757 C C . SER A 1 96 ? 19.069 -6.049 -6.909 1.00 87.19 96 SER A C 1
ATOM 759 O O . SER A 1 96 ? 18.482 -5.162 -6.286 1.00 87.19 96 SER A O 1
ATOM 761 N N . PHE A 1 97 ? 18.408 -6.902 -7.705 1.00 88.19 97 PHE A N 1
ATOM 762 C CA . PHE A 1 97 ? 16.956 -6.822 -7.915 1.00 88.19 97 PHE A CA 1
ATOM 763 C C . PHE A 1 97 ? 16.149 -7.136 -6.653 1.00 88.19 97 PHE A C 1
ATOM 765 O O . PHE A 1 97 ? 15.148 -6.471 -6.395 1.00 88.19 97 PHE A O 1
ATOM 772 N N . ASN A 1 98 ? 16.620 -8.056 -5.808 1.00 89.62 98 ASN A N 1
ATOM 773 C CA . ASN A 1 98 ? 15.981 -8.347 -4.520 1.00 89.62 98 ASN A CA 1
ATOM 774 C C . ASN A 1 98 ? 15.892 -7.101 -3.623 1.00 89.62 98 ASN A C 1
ATOM 776 O O . ASN A 1 98 ? 14.836 -6.791 -3.071 1.00 89.62 98 ASN A O 1
ATOM 780 N N . LEU A 1 99 ? 16.988 -6.341 -3.522 1.00 91.12 99 LEU A N 1
ATOM 781 C CA . LEU A 1 99 ? 17.021 -5.106 -2.738 1.00 91.12 99 LEU A CA 1
ATOM 782 C C . LEU A 1 99 ? 16.132 -4.017 -3.356 1.00 91.12 99 LEU A C 1
ATOM 784 O O . LEU A 1 99 ? 15.488 -3.255 -2.633 1.00 91.12 99 LEU A O 1
ATOM 788 N N . PHE A 1 100 ? 16.071 -3.961 -4.687 1.00 93.88 100 PHE A N 1
ATOM 789 C CA . PHE A 1 100 ? 15.199 -3.039 -5.405 1.00 93.88 100 PHE A CA 1
ATOM 790 C C . PHE A 1 100 ? 13.721 -3.304 -5.116 1.00 93.88 100 PHE A C 1
ATOM 792 O O . PHE A 1 100 ? 13.018 -2.378 -4.708 1.00 93.88 100 PHE A O 1
ATOM 799 N N . PHE A 1 101 ? 13.265 -4.555 -5.231 1.00 94.06 101 PHE A N 1
ATOM 800 C CA . PHE A 1 101 ? 11.883 -4.912 -4.905 1.00 94.06 101 PHE A CA 1
ATOM 801 C C . PHE A 1 101 ? 11.560 -4.663 -3.432 1.00 94.06 101 PHE A C 1
ATOM 803 O O . PHE A 1 101 ? 10.511 -4.100 -3.135 1.00 94.06 101 PHE A O 1
ATOM 810 N N . HIS A 1 102 ? 12.486 -4.957 -2.516 1.00 94.69 102 HIS A N 1
ATOM 811 C CA . HIS A 1 102 ? 12.290 -4.641 -1.102 1.00 94.69 102 HIS A CA 1
ATOM 812 C C . HIS A 1 102 ? 12.103 -3.131 -0.857 1.00 94.69 102 HIS A C 1
ATOM 814 O O . HIS A 1 102 ? 11.200 -2.707 -0.131 1.00 94.69 102 HIS A O 1
ATOM 820 N N . SER A 1 103 ? 12.930 -2.292 -1.490 1.00 96.62 103 SER A N 1
ATOM 821 C CA . SER A 1 103 ? 12.797 -0.834 -1.409 1.00 96.62 103 SER A CA 1
ATOM 822 C C . SER A 1 103 ? 11.480 -0.341 -2.014 1.00 96.62 103 SER A C 1
ATOM 824 O O . SER A 1 103 ? 10.856 0.565 -1.459 1.00 96.62 103 SER A O 1
ATOM 826 N N . LEU A 1 104 ? 11.060 -0.929 -3.134 1.00 96.44 104 LEU A N 1
ATOM 827 C CA . LEU A 1 104 ? 9.823 -0.593 -3.830 1.00 96.44 104 LEU A CA 1
ATOM 828 C C . LEU A 1 104 ? 8.590 -0.942 -2.991 1.00 96.44 104 LEU A C 1
ATOM 830 O O . LEU A 1 104 ? 7.694 -0.117 -2.838 1.00 96.44 104 LEU A O 1
ATOM 834 N N . GLU A 1 105 ? 8.547 -2.138 -2.408 1.00 96.75 105 GLU A N 1
ATOM 835 C CA . GLU A 1 105 ? 7.446 -2.583 -1.549 1.00 96.75 105 GLU A CA 1
ATOM 836 C C . GLU A 1 105 ? 7.300 -1.678 -0.325 1.00 96.75 105 GLU A C 1
ATOM 838 O O . GLU A 1 105 ? 6.189 -1.292 0.048 1.00 96.75 105 GLU A O 1
ATOM 843 N N . LYS A 1 106 ? 8.426 -1.251 0.257 1.00 96.75 106 LYS A N 1
ATOM 844 C CA . LYS A 1 106 ? 8.429 -0.260 1.335 1.00 96.75 106 LYS A CA 1
ATOM 845 C C . LYS A 1 106 ? 7.883 1.091 0.865 1.00 96.75 106 LYS A C 1
ATOM 847 O O . LYS A 1 106 ? 7.117 1.727 1.589 1.00 96.75 106 LYS A O 1
ATOM 852 N N . ALA A 1 107 ? 8.226 1.530 -0.346 1.00 96.00 107 ALA A N 1
ATOM 853 C CA . ALA A 1 107 ? 7.662 2.743 -0.935 1.00 96.00 107 ALA A CA 1
ATOM 854 C C . ALA A 1 107 ? 6.146 2.617 -1.181 1.00 96.00 107 ALA A C 1
ATOM 856 O O . ALA A 1 107 ? 5.407 3.560 -0.890 1.00 96.00 107 ALA A O 1
ATOM 857 N N . PHE A 1 108 ? 5.667 1.452 -1.629 1.00 96.62 108 PHE A N 1
ATOM 858 C CA . PHE A 1 108 ? 4.239 1.169 -1.782 1.00 96.62 108 PHE A CA 1
ATOM 859 C C . PHE A 1 108 ? 3.484 1.251 -0.457 1.00 96.62 108 PHE A C 1
ATOM 861 O O . PHE A 1 108 ? 2.432 1.884 -0.400 1.00 96.62 108 PHE A O 1
ATOM 868 N N . GLN A 1 109 ? 4.033 0.676 0.615 1.00 95.44 109 GLN A N 1
ATOM 869 C CA . GLN A 1 109 ? 3.449 0.775 1.956 1.00 95.44 109 GLN A CA 1
ATOM 870 C C . GLN A 1 109 ? 3.411 2.230 2.441 1.00 95.44 109 GLN A C 1
ATOM 872 O O . GLN A 1 109 ? 2.359 2.721 2.843 1.00 95.44 109 GLN A O 1
ATOM 877 N N . ASN A 1 110 ? 4.527 2.956 2.316 1.00 93.88 110 ASN A N 1
ATOM 878 C CA . ASN A 1 110 ? 4.629 4.357 2.740 1.00 93.88 110 ASN A CA 1
ATOM 879 C C . ASN A 1 110 ? 3.639 5.283 2.020 1.00 93.88 110 ASN A C 1
ATOM 881 O O . ASN A 1 110 ? 3.210 6.288 2.583 1.00 93.88 110 ASN A O 1
ATOM 885 N N . LYS A 1 111 ? 3.304 4.978 0.763 1.00 92.62 111 LYS A N 1
ATOM 886 C CA . LYS A 1 111 ? 2.367 5.760 -0.052 1.00 92.62 111 LYS A CA 1
ATOM 887 C C . LYS A 1 111 ? 0.960 5.169 -0.099 1.00 92.62 111 LYS A C 1
ATOM 889 O O . LYS A 1 111 ? 0.118 5.733 -0.785 1.00 92.62 111 LYS A O 1
ATOM 894 N N . SER A 1 112 ? 0.702 4.087 0.643 1.00 91.06 112 SER A N 1
ATOM 895 C CA . SER A 1 112 ? -0.586 3.379 0.655 1.00 91.06 112 SER A CA 1
ATOM 896 C C . SER A 1 112 ? -1.089 3.063 -0.759 1.00 91.06 112 SER A C 1
ATOM 898 O O . SER A 1 112 ? -2.241 3.320 -1.096 1.00 91.06 112 SER A O 1
ATOM 900 N N . VAL A 1 113 ? -0.194 2.548 -1.608 1.00 91.38 113 VAL A N 1
ATOM 901 C CA . VAL A 1 113 ? -0.487 2.272 -3.021 1.00 91.38 113 VAL A CA 1
ATOM 902 C C . VAL A 1 113 ? -1.508 1.128 -3.139 1.00 91.38 113 VAL A C 1
ATOM 904 O O . VAL A 1 113 ? -1.222 0.031 -2.641 1.00 91.38 113 VAL A O 1
ATOM 907 N N . PRO A 1 114 ? -2.656 1.346 -3.815 1.00 89.56 114 PRO A N 1
ATOM 908 C CA . PRO A 1 114 ? -3.634 0.300 -4.116 1.00 89.56 114 PRO A CA 1
ATOM 909 C C . PRO A 1 114 ? -3.012 -0.849 -4.912 1.00 89.56 114 PRO A C 1
ATOM 911 O O . PRO A 1 114 ? -2.137 -0.621 -5.749 1.00 89.56 114 PRO A O 1
ATOM 914 N N . ASN A 1 115 ? -3.451 -2.084 -4.665 1.00 89.00 115 ASN A N 1
ATOM 915 C CA . ASN A 1 115 ? -2.873 -3.266 -5.312 1.00 89.00 115 ASN A CA 1
ATOM 916 C C . ASN A 1 115 ? -3.004 -3.211 -6.838 1.00 89.00 115 ASN A C 1
ATOM 918 O O . ASN A 1 115 ? -2.078 -3.600 -7.543 1.00 89.00 115 ASN A O 1
ATOM 922 N N . GLU A 1 116 ? -4.107 -2.648 -7.318 1.00 89.06 116 GLU A N 1
ATOM 923 C CA . GLU A 1 116 ? -4.462 -2.498 -8.726 1.00 89.06 116 GLU A CA 1
ATOM 924 C C . GLU A 1 116 ? -3.470 -1.598 -9.479 1.00 89.06 116 GLU A C 1
ATOM 926 O O . GLU A 1 116 ? -3.275 -1.757 -10.678 1.00 89.06 116 GLU A O 1
ATOM 931 N N . LEU A 1 117 ? -2.803 -0.673 -8.775 1.00 90.81 117 LEU A N 1
ATOM 932 C CA . LEU A 1 117 ? -1.848 0.270 -9.367 1.00 90.81 117 LEU A CA 1
ATOM 933 C C . LEU A 1 117 ? -0.394 -0.205 -9.276 1.00 90.81 117 LEU A C 1
ATOM 935 O O . LEU A 1 117 ? 0.480 0.357 -9.937 1.00 90.81 117 LEU A O 1
ATOM 939 N N . LYS A 1 118 ? -0.092 -1.219 -8.456 1.00 93.69 118 LYS A N 1
ATOM 940 C CA . LYS A 1 118 ? 1.296 -1.658 -8.223 1.00 93.69 118 LYS A CA 1
ATOM 941 C C . LYS A 1 118 ? 1.961 -2.157 -9.498 1.00 93.69 118 LYS A C 1
ATOM 943 O O . LYS A 1 118 ? 3.120 -1.815 -9.729 1.00 93.69 118 LYS A O 1
ATOM 948 N N . ALA A 1 119 ? 1.226 -2.923 -10.307 1.00 91.50 119 ALA A N 1
ATOM 949 C CA . ALA A 1 119 ? 1.686 -3.440 -11.592 1.00 91.50 119 ALA A CA 1
ATOM 950 C C . ALA A 1 119 ? 2.018 -2.296 -12.564 1.00 91.50 119 ALA A C 1
ATOM 952 O O . ALA A 1 119 ? 3.140 -2.191 -13.054 1.00 91.50 119 ALA A O 1
ATOM 953 N N . GLU A 1 120 ? 1.093 -1.357 -12.754 1.00 91.25 120 GLU A N 1
ATOM 954 C CA . GLU A 1 120 ? 1.306 -0.207 -13.636 1.00 91.25 120 GLU A CA 1
ATOM 955 C C . GLU A 1 120 ? 2.493 0.663 -13.187 1.00 91.25 120 GLU A C 1
ATOM 957 O O . GLU A 1 120 ? 3.339 1.059 -13.997 1.00 91.25 120 GLU A O 1
ATOM 962 N N . ILE A 1 121 ? 2.618 0.910 -11.878 1.00 93.38 121 ILE A N 1
ATOM 963 C CA . ILE A 1 121 ? 3.726 1.694 -11.327 1.00 93.38 121 ILE A CA 1
ATOM 964 C C . ILE A 1 121 ? 5.063 0.983 -11.555 1.00 93.38 121 ILE A C 1
ATOM 966 O O . ILE A 1 121 ? 6.017 1.633 -11.986 1.00 93.38 121 ILE A O 1
ATOM 970 N N . ILE A 1 122 ? 5.167 -0.326 -11.290 1.00 92.00 122 ILE A N 1
ATOM 971 C CA . ILE A 1 122 ? 6.442 -1.034 -11.461 1.00 92.00 122 ILE A CA 1
ATOM 972 C C . ILE A 1 122 ? 6.862 -1.113 -12.928 1.00 92.00 122 ILE A C 1
ATOM 974 O O . ILE A 1 122 ? 8.031 -0.880 -13.236 1.00 92.00 122 ILE A O 1
ATOM 978 N N . LEU A 1 123 ? 5.915 -1.331 -13.840 1.00 90.12 123 LEU A N 1
ATOM 979 C CA . LEU A 1 123 ? 6.167 -1.307 -15.280 1.00 90.12 123 LEU A CA 1
ATOM 980 C C . LEU A 1 123 ? 6.705 0.058 -15.722 1.00 90.12 123 LEU A C 1
ATOM 982 O O . LEU A 1 123 ? 7.699 0.137 -16.443 1.00 90.12 123 LEU A O 1
ATOM 986 N N . ASN A 1 124 ? 6.133 1.147 -15.203 1.00 91.31 124 ASN A N 1
ATOM 987 C CA . ASN A 1 124 ? 6.625 2.495 -15.479 1.00 91.31 124 ASN A CA 1
ATOM 988 C C . ASN A 1 124 ? 8.014 2.775 -14.870 1.00 91.31 124 ASN A C 1
ATOM 990 O O . ASN A 1 124 ? 8.776 3.600 -15.385 1.00 91.31 124 ASN A O 1
ATOM 994 N N . ILE A 1 125 ? 8.348 2.142 -13.742 1.00 91.69 125 ILE A N 1
ATOM 995 C CA . ILE A 1 125 ? 9.660 2.278 -13.096 1.00 91.69 125 ILE A CA 1
ATOM 996 C C . ILE A 1 125 ? 10.736 1.525 -13.868 1.00 91.69 125 ILE A C 1
ATOM 998 O O . ILE A 1 125 ? 11.802 2.088 -14.106 1.00 91.69 125 ILE A O 1
ATOM 1002 N N . LEU A 1 126 ? 10.458 0.284 -14.258 1.00 88.25 126 LEU A N 1
ATOM 1003 C CA . LEU A 1 126 ? 11.398 -0.558 -14.993 1.00 88.25 126 LEU A CA 1
ATOM 1004 C C . LEU A 1 126 ? 11.568 -0.092 -16.444 1.00 88.25 126 LEU A C 1
ATOM 1006 O O . LEU A 1 126 ? 12.662 -0.216 -16.999 1.00 88.25 126 LEU A O 1
ATOM 1010 N N . GLY A 1 127 ? 10.522 0.497 -17.030 1.00 84.12 127 GLY A N 1
ATOM 1011 C CA . GLY A 1 127 ? 10.553 1.076 -18.368 1.00 84.12 127 GLY A CA 1
ATOM 1012 C C . GLY A 1 127 ? 10.972 0.053 -19.421 1.00 84.12 127 GLY A C 1
ATOM 1013 O O . GLY A 1 127 ? 10.539 -1.096 -19.409 1.00 84.12 127 GLY A O 1
ATOM 1014 N N . GLU A 1 128 ? 11.870 0.454 -20.318 1.00 76.19 128 GLU A N 1
ATOM 1015 C CA . GLU A 1 128 ? 12.301 -0.380 -21.446 1.00 76.19 128 GLU A CA 1
ATOM 1016 C C . GLU A 1 128 ? 12.990 -1.688 -21.032 1.00 76.19 128 GLU A C 1
ATOM 1018 O O . GLU A 1 128 ? 12.947 -2.655 -21.791 1.00 76.19 128 GLU A O 1
ATOM 1023 N N . LYS A 1 129 ? 13.562 -1.769 -19.818 1.00 73.50 129 LYS A N 1
ATOM 1024 C CA . LYS A 1 129 ? 14.250 -2.981 -19.332 1.00 73.50 129 LYS A CA 1
ATOM 1025 C C . LYS A 1 129 ? 13.341 -4.207 -19.273 1.00 73.50 129 LYS A C 1
ATOM 1027 O O . LYS A 1 129 ? 13.849 -5.317 -19.372 1.00 73.50 129 LYS A O 1
ATOM 1032 N N . VAL A 1 130 ? 12.031 -4.017 -19.114 1.00 75.12 130 VAL A N 1
ATOM 1033 C CA . VAL A 1 130 ? 11.063 -5.122 -19.072 1.00 75.12 130 VAL A CA 1
ATOM 1034 C C . VAL A 1 130 ? 10.273 -5.296 -20.361 1.00 75.12 130 VAL A C 1
ATOM 1036 O O . VAL A 1 130 ? 9.670 -6.343 -20.528 1.00 75.12 130 VAL A O 1
ATOM 1039 N N . ASN A 1 131 ? 10.312 -4.367 -21.320 1.00 74.19 131 ASN A N 1
ATOM 1040 C CA . ASN A 1 131 ? 9.507 -4.479 -22.548 1.00 74.19 131 ASN A CA 1
ATOM 1041 C C . ASN A 1 131 ? 9.769 -5.783 -23.328 1.00 74.19 131 ASN A C 1
ATOM 1043 O O . ASN A 1 131 ? 8.830 -6.419 -23.807 1.00 74.19 131 ASN A O 1
ATOM 1047 N N . ASN A 1 132 ? 11.028 -6.226 -23.391 1.00 73.12 132 ASN A N 1
ATOM 1048 C CA . ASN A 1 132 ? 11.387 -7.494 -24.036 1.00 73.12 132 ASN A CA 1
ATOM 1049 C C . ASN A 1 132 ? 10.833 -8.708 -23.272 1.00 73.12 132 ASN A C 1
ATOM 1051 O O . ASN A 1 132 ? 10.384 -9.668 -23.890 1.00 73.12 132 ASN A O 1
ATOM 1055 N N . LEU A 1 133 ? 10.817 -8.636 -21.938 1.00 69.19 133 LEU A N 1
ATOM 1056 C CA . LEU A 1 133 ? 10.283 -9.680 -21.064 1.00 69.19 133 LEU A CA 1
ATOM 1057 C C . LEU A 1 133 ? 8.757 -9.780 -21.195 1.00 69.19 133 LEU A C 1
ATOM 1059 O O . LEU A 1 133 ? 8.198 -10.867 -21.274 1.00 69.19 133 LEU A O 1
ATOM 1063 N N . LEU A 1 134 ? 8.089 -8.629 -21.293 1.00 69.94 134 LEU A N 1
ATOM 1064 C CA . LEU A 1 134 ? 6.631 -8.511 -21.356 1.00 69.94 134 LEU A CA 1
ATOM 1065 C C . LEU A 1 134 ? 6.054 -8.847 -22.734 1.00 69.94 134 LEU A C 1
ATOM 1067 O O . LEU A 1 134 ? 4.852 -9.055 -22.848 1.00 69.94 134 LEU A O 1
ATOM 1071 N N . THR A 1 135 ? 6.893 -8.949 -23.770 1.00 72.62 135 THR A N 1
ATOM 1072 C CA . THR A 1 135 ? 6.462 -9.355 -25.121 1.00 72.62 135 THR A CA 1
ATOM 1073 C C . THR A 1 135 ? 5.841 -10.761 -25.121 1.00 72.62 135 THR A C 1
ATOM 1075 O O . THR A 1 135 ? 5.005 -11.066 -25.969 1.00 72.62 135 THR A O 1
ATOM 1078 N N . TYR A 1 136 ? 6.209 -11.601 -24.148 1.00 71.44 136 TYR A N 1
ATOM 1079 C CA . TYR A 1 136 ? 5.746 -12.986 -24.019 1.00 71.44 136 TYR A CA 1
ATOM 1080 C C . TYR A 1 136 ? 4.731 -13.193 -22.881 1.00 71.44 136 TYR A C 1
ATOM 1082 O O . TYR A 1 136 ? 4.329 -14.324 -22.618 1.00 71.44 136 TYR A O 1
ATOM 1090 N N . VAL A 1 137 ? 4.321 -12.118 -22.201 1.00 75.44 137 VAL A N 1
ATOM 1091 C CA . VAL A 1 137 ? 3.451 -12.159 -21.018 1.00 75.44 137 VAL A CA 1
ATOM 1092 C C . VAL A 1 137 ? 2.011 -11.860 -21.431 1.00 75.44 137 VAL A C 1
ATOM 1094 O O . VAL A 1 137 ? 1.760 -10.969 -22.245 1.00 75.44 137 VAL A O 1
ATOM 1097 N N . SER A 1 138 ? 1.046 -12.613 -20.894 1.00 75.75 138 SER A N 1
ATOM 1098 C CA . SER A 1 138 ? -0.367 -12.394 -21.212 1.00 75.75 138 SER A CA 1
ATOM 1099 C C . SER A 1 138 ? -0.866 -11.065 -20.627 1.00 75.75 138 SER A C 1
ATOM 1101 O O . SER A 1 138 ? -0.387 -10.614 -19.589 1.00 75.75 138 SER A O 1
ATOM 1103 N N . GLN A 1 139 ? -1.858 -10.433 -21.264 1.00 71.75 139 GLN A N 1
ATOM 1104 C CA . GLN A 1 139 ? -2.435 -9.170 -20.773 1.00 71.75 139 GLN A CA 1
ATOM 1105 C C . GLN A 1 139 ? -3.011 -9.289 -19.352 1.00 71.75 139 GLN A C 1
ATOM 1107 O O . GLN A 1 139 ? -2.979 -8.324 -18.595 1.00 71.75 139 GLN A O 1
ATOM 1112 N N . GLU A 1 140 ? -3.492 -10.474 -18.975 1.00 75.31 140 GLU A N 1
ATOM 1113 C CA . GLU A 1 140 ? -3.999 -10.759 -17.630 1.00 75.31 140 GLU A CA 1
ATOM 1114 C C . GLU A 1 140 ? -2.870 -10.764 -16.586 1.00 75.31 140 GLU A C 1
ATOM 1116 O O . GLU A 1 140 ? -3.047 -10.273 -15.473 1.00 75.31 140 GLU A O 1
ATOM 1121 N N . ASP A 1 141 ? -1.684 -11.248 -16.959 1.00 79.19 141 ASP A N 1
ATOM 1122 C CA . ASP A 1 141 ? -0.509 -11.289 -16.084 1.00 79.19 141 ASP A CA 1
ATOM 1123 C C . ASP A 1 141 ? 0.166 -9.915 -15.933 1.00 79.19 141 ASP A C 1
ATOM 1125 O O . ASP A 1 141 ? 0.823 -9.660 -14.925 1.00 79.19 141 ASP A O 1
ATOM 1129 N N . LEU A 1 142 ? -0.027 -9.002 -16.895 1.00 81.19 142 LEU A N 1
ATOM 1130 C CA . LEU A 1 142 ? 0.483 -7.623 -16.833 1.00 81.19 142 LEU A CA 1
ATOM 1131 C C . LEU A 1 142 ? -0.199 -6.769 -15.755 1.00 81.19 142 LEU A C 1
ATOM 1133 O O . LEU A 1 142 ? 0.337 -5.730 -15.372 1.00 81.19 142 LEU A O 1
ATOM 1137 N N . GLY A 1 143 ? -1.368 -7.186 -15.266 1.00 85.38 143 GLY A N 1
ATOM 1138 C CA . GLY A 1 143 ? -2.045 -6.551 -14.134 1.00 85.38 143 GLY A CA 1
ATOM 1139 C C . GLY A 1 143 ? -1.596 -7.081 -12.770 1.00 85.38 143 GLY A C 1
ATOM 1140 O O . GLY A 1 143 ? -1.957 -6.507 -11.743 1.00 85.38 143 GLY A O 1
ATOM 1141 N N . ASP A 1 144 ? -0.812 -8.161 -12.735 1.00 89.06 144 ASP A N 1
ATOM 1142 C CA . ASP A 1 144 ? -0.422 -8.842 -11.504 1.00 89.06 144 ASP A CA 1
ATOM 1143 C C . ASP A 1 144 ? 1.021 -8.491 -11.121 1.00 89.06 144 ASP A C 1
ATOM 1145 O O . ASP A 1 144 ? 2.002 -8.931 -11.726 1.00 89.06 144 ASP A O 1
ATOM 1149 N N . TYR A 1 145 ? 1.146 -7.687 -10.066 1.00 91.88 145 TYR A N 1
ATOM 1150 C CA . TYR A 1 145 ? 2.437 -7.275 -9.526 1.00 91.88 145 TYR A CA 1
ATOM 1151 C C . TYR A 1 145 ? 3.333 -8.464 -9.153 1.00 91.88 145 TYR A C 1
ATOM 1153 O O . TYR A 1 145 ? 4.540 -8.412 -9.399 1.00 91.88 145 TYR A O 1
ATOM 1161 N N . GLU A 1 146 ? 2.770 -9.524 -8.568 1.00 91.25 146 GLU A N 1
ATOM 1162 C CA . GLU A 1 146 ? 3.571 -10.645 -8.081 1.00 91.25 146 GLU A CA 1
ATOM 1163 C C . GLU A 1 146 ? 4.117 -11.461 -9.254 1.00 91.25 146 GLU A C 1
ATOM 1165 O O . GLU A 1 146 ? 5.292 -11.831 -9.249 1.00 91.25 146 GLU A O 1
ATOM 1170 N N . LYS A 1 147 ? 3.319 -11.644 -10.313 1.00 89.06 147 LYS A N 1
ATOM 1171 C CA . LYS A 1 147 ? 3.788 -12.276 -11.556 1.00 89.06 147 LYS A CA 1
ATOM 1172 C C . LYS A 1 147 ? 4.891 -11.465 -12.226 1.00 89.06 147 LYS A C 1
ATOM 1174 O O . LYS A 1 147 ? 5.921 -12.030 -12.587 1.00 89.06 147 LYS A O 1
ATOM 1179 N N . ILE A 1 148 ? 4.732 -10.143 -12.340 1.00 88.00 148 ILE A N 1
ATOM 1180 C CA . ILE A 1 148 ? 5.772 -9.269 -12.912 1.00 88.00 148 ILE A CA 1
ATOM 1181 C C . ILE A 1 148 ? 7.066 -9.371 -12.103 1.00 88.00 148 ILE A C 1
ATOM 1183 O O . ILE A 1 148 ? 8.148 -9.515 -12.671 1.00 88.00 148 ILE A O 1
ATOM 1187 N N . LYS A 1 149 ? 6.972 -9.323 -10.772 1.00 89.88 149 LYS A N 1
ATOM 1188 C CA . LYS A 1 149 ? 8.127 -9.466 -9.884 1.00 89.88 149 LYS A CA 1
ATOM 1189 C C . LYS A 1 149 ? 8.825 -10.809 -10.085 1.00 89.88 149 LYS A C 1
ATOM 1191 O O . LYS A 1 149 ? 10.046 -10.827 -10.219 1.00 89.88 149 LYS A O 1
ATOM 1196 N N . GLN A 1 150 ? 8.074 -11.908 -10.140 1.00 87.81 150 GLN A N 1
ATOM 1197 C CA . GLN A 1 150 ? 8.625 -13.241 -10.387 1.00 87.81 150 GLN A CA 1
ATOM 1198 C C . GLN A 1 150 ? 9.350 -13.320 -11.730 1.00 87.81 150 GLN A C 1
ATOM 1200 O O . GLN A 1 150 ? 10.479 -13.796 -11.769 1.00 87.81 150 GLN A O 1
ATOM 1205 N N . LEU A 1 151 ? 8.753 -12.795 -12.800 1.00 85.94 151 LEU A N 1
ATOM 1206 C CA . LEU A 1 151 ? 9.361 -12.793 -14.132 1.00 85.94 151 LEU A CA 1
ATOM 1207 C C . LEU A 1 151 ? 10.667 -12.002 -14.157 1.00 85.94 151 LEU A C 1
ATOM 1209 O O . LEU A 1 151 ? 11.669 -12.472 -14.688 1.00 85.94 151 LEU A O 1
ATOM 1213 N N . VAL A 1 152 ? 10.676 -10.811 -13.553 1.00 84.94 152 VAL A N 1
ATOM 1214 C CA . VAL A 1 152 ? 11.889 -9.992 -13.459 1.00 84.94 152 VAL A CA 1
ATOM 1215 C C . VAL A 1 152 ? 12.957 -10.733 -12.659 1.00 84.94 152 VAL A C 1
ATOM 1217 O O . VAL A 1 152 ? 14.108 -10.775 -13.070 1.00 84.94 152 VAL A O 1
ATOM 1220 N N . LEU A 1 153 ? 12.604 -11.350 -11.534 1.00 85.50 153 LEU A N 1
ATOM 1221 C CA . LEU A 1 153 ? 13.577 -12.103 -10.748 1.00 85.50 153 LEU A CA 1
ATOM 1222 C C . LEU A 1 153 ? 14.124 -13.319 -11.508 1.00 85.50 153 LEU A C 1
ATOM 1224 O O . LEU A 1 153 ? 15.325 -13.541 -11.431 1.00 85.50 153 LEU A O 1
ATOM 1228 N N . GLN A 1 154 ? 13.292 -14.039 -12.267 1.00 81.25 154 GLN A N 1
ATOM 1229 C CA . GLN A 1 154 ? 13.695 -15.195 -13.079 1.00 81.25 154 GLN A CA 1
ATOM 1230 C C . GLN A 1 154 ? 14.638 -14.825 -14.227 1.00 81.25 154 GLN A C 1
ATOM 1232 O O . GLN A 1 154 ? 15.663 -15.476 -14.410 1.00 81.25 154 GLN A O 1
ATOM 1237 N N . GLU A 1 155 ? 14.322 -13.771 -14.983 1.00 75.81 155 GLU A N 1
ATOM 1238 C CA . GLU A 1 155 ? 15.166 -13.302 -16.093 1.00 75.81 155 GLU A CA 1
ATOM 1239 C C . GLU A 1 155 ? 16.552 -12.868 -15.604 1.00 75.81 155 GLU A C 1
ATOM 1241 O O . GLU A 1 155 ? 17.566 -13.026 -16.283 1.00 75.81 155 GLU A O 1
ATOM 1246 N N . PHE A 1 156 ? 16.589 -12.321 -14.392 1.00 69.56 156 PHE A N 1
ATOM 1247 C CA . PHE A 1 156 ? 17.802 -11.862 -13.749 1.00 69.56 156 PHE A CA 1
ATOM 1248 C C . PHE A 1 156 ? 18.283 -12.838 -12.666 1.00 69.56 156 PHE A C 1
ATOM 1250 O O . PHE A 1 156 ? 18.978 -12.411 -11.748 1.00 69.56 156 PHE A O 1
ATOM 1257 N N . GLU A 1 157 ? 17.982 -14.138 -12.737 1.00 64.31 157 GLU A N 1
ATOM 1258 C CA . GLU A 1 157 ? 18.724 -15.104 -11.924 1.00 64.31 157 GLU A CA 1
ATOM 1259 C C . GLU A 1 157 ? 20.129 -15.301 -12.516 1.00 64.31 157 GLU A C 1
ATOM 1261 O O . GLU A 1 157 ? 20.291 -15.412 -13.736 1.00 64.31 157 GLU A O 1
ATOM 1266 N N . PRO A 1 158 ? 21.189 -15.342 -11.689 1.00 58.09 158 PRO A N 1
ATOM 1267 C CA . PRO A 1 158 ? 22.504 -15.711 -12.183 1.00 58.09 158 PRO A CA 1
ATOM 1268 C C . PRO A 1 158 ? 22.434 -17.129 -12.756 1.00 58.09 158 PRO A C 1
ATOM 1270 O O . PRO A 1 158 ? 22.184 -18.092 -12.030 1.00 58.09 158 PRO A O 1
ATOM 1273 N N . THR A 1 159 ? 22.676 -17.266 -14.063 1.00 55.31 159 THR A N 1
ATOM 1274 C CA . THR A 1 159 ? 22.868 -18.582 -14.678 1.00 55.31 159 THR A CA 1
ATOM 1275 C C . THR A 1 159 ? 23.980 -19.300 -13.905 1.00 55.31 159 THR A C 1
ATOM 1277 O O . THR A 1 159 ? 25.051 -18.707 -13.726 1.00 55.31 159 THR A O 1
ATOM 1280 N N . PRO A 1 160 ? 23.763 -20.539 -13.424 1.00 58.03 160 PRO A N 1
ATOM 1281 C CA . PRO A 1 160 ? 24.780 -21.262 -12.676 1.00 58.03 160 PRO A CA 1
ATOM 1282 C C . PRO A 1 160 ? 26.093 -21.302 -13.468 1.00 58.03 160 PRO A C 1
ATOM 1284 O O . PRO A 1 160 ? 26.049 -21.508 -14.688 1.00 58.03 160 PRO A O 1
ATOM 1287 N N . PRO A 1 161 ? 27.258 -21.119 -12.819 1.00 57.03 161 PRO A N 1
ATOM 1288 C CA . PRO A 1 161 ? 28.536 -21.250 -13.500 1.00 57.03 161 PRO A CA 1
ATOM 1289 C C . PRO A 1 161 ? 28.587 -22.615 -14.187 1.00 57.03 161 PRO A C 1
ATOM 1291 O O . PRO A 1 161 ? 28.411 -23.641 -13.525 1.00 57.03 161 PRO A O 1
ATOM 1294 N N . ARG A 1 162 ? 28.804 -22.643 -15.509 1.00 59.12 162 ARG A N 1
ATOM 1295 C CA . ARG A 1 162 ? 29.109 -23.903 -16.198 1.00 59.12 162 ARG A CA 1
ATOM 1296 C C . ARG A 1 162 ? 30.336 -24.489 -15.511 1.00 59.12 162 ARG A C 1
ATOM 1298 O O . ARG A 1 162 ? 31.373 -23.827 -15.462 1.00 59.12 162 ARG A O 1
ATOM 1305 N N . MET A 1 163 ? 30.204 -25.690 -14.952 1.00 58.38 163 MET A N 1
ATOM 1306 C CA . MET A 1 163 ? 31.375 -26.408 -14.467 1.00 58.38 163 MET A CA 1
ATOM 1307 C C . MET A 1 163 ? 32.310 -26.633 -15.662 1.00 58.38 163 MET A C 1
ATOM 1309 O O . MET A 1 163 ? 31.818 -27.028 -16.722 1.00 58.38 163 MET A O 1
ATOM 1313 N N . PRO A 1 164 ? 33.613 -26.331 -15.541 1.00 67.94 164 PRO A N 1
ATOM 1314 C CA . PRO A 1 164 ? 34.567 -26.717 -16.568 1.00 67.94 164 PRO A CA 1
ATOM 1315 C C . PRO A 1 164 ? 34.607 -28.250 -16.646 1.00 67.94 164 PRO A C 1
ATOM 1317 O O . PRO A 1 164 ? 34.669 -28.908 -15.605 1.00 67.94 164 PRO A O 1
ATOM 1320 N N . GLU A 1 165 ? 34.503 -28.778 -17.870 1.00 67.06 165 GLU A N 1
ATOM 1321 C CA . GLU A 1 165 ? 34.730 -30.197 -18.196 1.00 67.06 165 GLU A CA 1
ATOM 1322 C C . GLU A 1 165 ? 36.166 -30.634 -17.879 1.00 67.06 165 GLU A C 1
ATOM 1324 O O . GLU A 1 165 ? 37.096 -29.811 -18.066 1.00 67.06 165 GLU A O 1
#

Foldseek 3Di:
DPDPVVVVVVVVVVVVVVVVVVVVVVVVVVVVVVVVVVVVVVVVVVVVVVVVVVVVVVVVVVVPPPPPVVVVVVVLVVLLVQLLVQFDADDPALVCLVVRVVSSVVSCVVSVPDLQCLLVSVCVRCDPVCPVVCVPPDPVLSRHNVSSSVSSNVVRDPDPPDDDD

Sequence (165 aa):
MLDGAVLKKRKKRLKGFEKEKLKKSERDKLECELELEKIRLAQFEKQLEISNATRALANTSQATEIVEPGSLTDNLKSLIKSVKTLTIPVPVRSESFNLFFHSLEKAFQNKSVPNELKAEIILNILGEKVNNLLTYVSQEDLGDYEKIKQLVLQEFEPTPPRMPE

Secondary structure (DSSP, 8-state):
---HHHHHHHHHHHHHHHHHHHHHHHHHHHHHHHHHHHHHHHHHHHHHHHHHHHHHHHHHHHHHS---HHHHHHHHHHHHHHHHHHSPPPPSSGGGHHHHHHHHHHHHHHTT--HHHHHHHHHHHHTHHHHHHHTTS-TTGGG-HHHHHHHHHHHTSPPPPPPP-

Organism: Araneus ventricosus (NCBI:txid182803)

pLDDT: mean 81.72, std 14.15, range [40.31, 96.75]